Protein AF-A0A6B0S3B4-F1 (afdb_monomer_lite)

Radius of gyration: 22.49 Å; chains: 1; bounding box: 44×61×46 Å

Organism: NCBI:txid72004

Secondary structure (DSSP, 8-state):
-PPPPPPPPP---------------TT-TT-----TTHHHHHHHHHHHHS-HHHHHHHHHHHHHHHHHHHHHHHHHHHHHHHHT--

InterPro domains:
  IPR000558 Histone H2B [PR00621] (43-56)
  IPR000558 Histone H2B [PR00621] (56-69)
  IPR000558 Histone H2B [PTHR23428] (39-71)
  IPR000558 Histone H2B [SM00427] (28-71)
  IPR009072 Histone-fold [G3DSA:1.10.20.10] (15-73)
  IPR009072 Histone-fold [SSF47113] (8-72)

Sequence (86 aa):
MPEPAKSPPAPKKGSKKAVTKAQKKDGKKRKRSRKENYSVEIQTTVSLLLPGELAKHAVSKGTKAVTKYTSSRTLSQQYSRVYQTQ

Structure (mmCIF, N/CA/C/O backbone):
data_AF-A0A6B0S3B4-F1
#
_entry.id   AF-A0A6B0S3B4-F1
#
loop_
_atom_site.group_PDB
_atom_site.id
_atom_site.type_symbol
_atom_site.label_atom_id
_atom_site.label_alt_id
_atom_site.label_comp_id
_atom_site.label_asym_id
_atom_site.label_entity_id
_atom_site.label_seq_id
_atom_site.pdbx_PDB_ins_code
_atom_site.Cartn_x
_atom_site.Cartn_y
_atom_site.Cartn_z
_atom_site.occupancy
_atom_site.B_iso_or_equiv
_atom_site.auth_seq_id
_atom_site.auth_comp_id
_atom_site.auth_asym_id
_atom_site.auth_atom_id
_atom_site.pdbx_PDB_model_num
ATOM 1 N N . MET A 1 1 ? 2.090 -45.404 33.553 1.00 50.06 1 MET A N 1
ATOM 2 C CA . MET A 1 1 ? 2.397 -44.734 32.271 1.00 50.06 1 MET A CA 1
ATOM 3 C C . MET A 1 1 ? 1.422 -43.577 32.107 1.00 50.06 1 MET A C 1
ATOM 5 O O . MET A 1 1 ? 0.238 -43.832 32.286 1.00 50.06 1 MET A O 1
ATOM 9 N N . PRO A 1 2 ? 1.867 -42.334 31.869 1.00 65.00 2 PRO A N 1
ATOM 10 C CA . PRO A 1 2 ? 0.954 -41.222 31.610 1.00 65.00 2 PRO A CA 1
ATOM 11 C C . PRO A 1 2 ? 0.435 -41.278 30.163 1.00 65.00 2 PRO A C 1
ATOM 13 O O . PRO A 1 2 ? 1.199 -41.552 29.239 1.00 65.00 2 PRO A O 1
ATOM 16 N N . GLU A 1 3 ? -0.866 -41.053 29.978 1.00 58.50 3 GLU A N 1
ATOM 17 C CA . GLU A 1 3 ? -1.519 -41.002 28.663 1.00 58.50 3 GLU A CA 1
ATOM 18 C C . GLU A 1 3 ? -1.022 -39.806 27.820 1.00 58.50 3 GLU A C 1
ATOM 20 O O . GLU A 1 3 ? -0.686 -38.756 28.378 1.00 58.50 3 GLU A O 1
ATOM 25 N N . PRO A 1 4 ? -0.986 -39.915 26.476 1.00 65.69 4 PRO A N 1
ATOM 26 C CA . PRO A 1 4 ? -0.576 -38.815 25.612 1.00 65.69 4 PRO A CA 1
ATOM 27 C C . PRO A 1 4 ? -1.606 -37.676 25.638 1.00 65.69 4 PRO A C 1
ATOM 29 O O . PRO A 1 4 ? -2.806 -37.878 25.443 1.00 65.69 4 PRO A O 1
ATOM 32 N N . ALA A 1 5 ? -1.118 -36.456 25.866 1.00 63.28 5 ALA A N 1
ATOM 33 C CA . ALA A 1 5 ? -1.917 -35.239 25.911 1.00 63.28 5 ALA A CA 1
ATOM 34 C C . ALA A 1 5 ? -2.739 -35.043 24.623 1.00 63.28 5 ALA A C 1
ATOM 36 O O . ALA A 1 5 ? -2.202 -35.003 23.515 1.00 63.28 5 ALA A O 1
ATOM 37 N N . LYS A 1 6 ? -4.056 -34.867 24.779 1.00 64.19 6 LYS A N 1
ATOM 38 C CA . LYS A 1 6 ? -4.959 -34.439 23.703 1.00 64.19 6 LYS A CA 1
ATOM 39 C C . LYS A 1 6 ? -4.509 -33.068 23.186 1.00 64.19 6 LYS A C 1
ATOM 41 O O . LYS A 1 6 ? -4.457 -32.101 23.941 1.00 64.19 6 LYS A O 1
ATOM 46 N N . SER A 1 7 ? -4.201 -32.988 21.894 1.00 57.81 7 SER A N 1
ATOM 47 C CA . SER A 1 7 ? -3.903 -31.739 21.186 1.00 57.81 7 SER A CA 1
ATOM 48 C C . SER A 1 7 ? -5.033 -30.707 21.352 1.00 57.81 7 SER A C 1
ATOM 50 O O . SER A 1 7 ? -6.204 -31.106 21.362 1.00 57.81 7 SER A O 1
ATOM 52 N N . PRO A 1 8 ? -4.732 -29.394 21.418 1.00 65.44 8 PRO A N 1
ATOM 53 C CA . PRO A 1 8 ? -5.762 -28.363 21.500 1.00 65.44 8 PRO A CA 1
ATOM 54 C C . PRO A 1 8 ? -6.688 -28.413 20.270 1.00 65.44 8 PRO A C 1
ATOM 56 O O . PRO A 1 8 ? -6.217 -28.656 19.154 1.00 65.44 8 PRO A O 1
ATOM 59 N N . PRO A 1 9 ? -8.005 -28.199 20.442 1.00 56.59 9 PRO A N 1
ATOM 60 C CA . PRO A 1 9 ? -8.962 -28.279 19.346 1.00 56.59 9 PRO A CA 1
ATOM 61 C C . PRO A 1 9 ? -8.642 -27.237 18.267 1.00 56.59 9 PRO A C 1
ATOM 63 O O . PRO A 1 9 ? -8.493 -26.049 18.551 1.00 56.59 9 PRO A O 1
ATOM 66 N N . ALA A 1 10 ? -8.555 -27.694 17.015 1.00 65.00 10 ALA A N 1
ATOM 67 C CA . ALA A 1 10 ? -8.322 -26.844 15.853 1.00 65.00 10 ALA A CA 1
ATOM 68 C C . ALA A 1 10 ? -9.390 -25.731 15.749 1.00 65.00 10 ALA A C 1
ATOM 70 O O . ALA A 1 10 ? -10.573 -25.993 16.003 1.00 65.00 10 ALA A O 1
ATOM 71 N N . PRO A 1 11 ? -9.021 -24.499 15.344 1.00 59.97 11 PRO A N 1
ATOM 72 C CA . PRO A 1 11 ? -9.984 -23.419 15.180 1.00 59.97 11 PRO A CA 1
ATOM 73 C C . PRO A 1 11 ? -10.993 -23.797 14.090 1.00 59.97 11 PRO A C 1
ATOM 75 O O . PRO A 1 11 ? -10.655 -23.916 12.911 1.00 59.97 11 PRO A O 1
ATOM 78 N N . LYS A 1 12 ? -12.254 -24.007 14.488 1.00 64.25 12 LYS A N 1
ATOM 79 C CA . LYS A 1 12 ? -13.345 -24.300 13.555 1.00 64.25 12 LYS A CA 1
ATOM 80 C C . LYS A 1 12 ? -13.513 -23.114 12.605 1.00 64.25 12 LYS A C 1
ATOM 82 O O . LYS A 1 12 ? -13.741 -21.983 13.032 1.00 64.25 12 LYS A O 1
ATOM 87 N N . LYS A 1 13 ? -13.376 -23.394 11.307 1.00 62.22 13 LYS A N 1
ATOM 88 C CA . LYS A 1 13 ? -13.509 -22.442 10.201 1.00 62.22 13 LYS A CA 1
ATOM 89 C C . LYS A 1 13 ? -14.840 -21.698 10.328 1.00 62.22 13 LYS A C 1
ATOM 91 O O . LYS A 1 13 ? -15.904 -22.306 10.246 1.00 62.22 13 LYS A O 1
ATOM 96 N N . GLY A 1 14 ? -14.744 -20.394 10.585 1.00 59.69 14 GLY A N 1
ATOM 97 C CA . GLY A 1 14 ? -15.875 -19.527 10.889 1.00 59.69 14 GLY A CA 1
ATOM 98 C C . GLY A 1 14 ? -16.952 -19.582 9.813 1.00 59.69 14 GLY A C 1
ATOM 99 O O . GLY A 1 14 ? -16.673 -19.452 8.619 1.00 59.69 14 GLY A O 1
ATOM 100 N N . SER A 1 15 ? -18.188 -19.770 10.266 1.00 62.75 15 SER A N 1
ATOM 101 C CA . SER A 1 15 ? -19.403 -19.675 9.470 1.00 62.75 15 SER A CA 1
ATOM 102 C C . SER A 1 15 ? -19.374 -18.398 8.631 1.00 62.75 15 SER A C 1
ATOM 104 O O . SER A 1 15 ? -19.129 -17.309 9.157 1.00 62.75 15 SER A O 1
ATOM 106 N N . LYS A 1 16 ? -19.607 -18.531 7.319 1.00 66.19 16 LYS A N 1
ATOM 107 C CA . LYS A 1 16 ? -19.779 -17.397 6.403 1.00 66.19 16 LYS A CA 1
ATOM 108 C C . LYS A 1 16 ? -20.768 -16.417 7.044 1.00 66.19 16 LYS A C 1
ATOM 110 O O . LYS A 1 16 ? -21.926 -16.772 7.253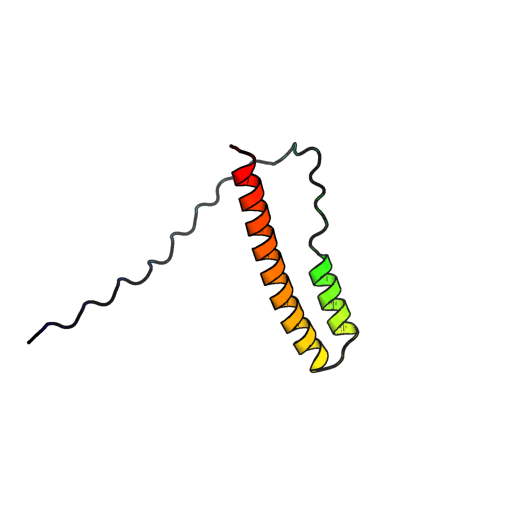 1.00 66.19 16 LYS A O 1
ATOM 115 N N . LYS A 1 17 ? -20.310 -15.211 7.401 1.00 65.38 17 LYS A N 1
ATOM 116 C CA . LYS A 1 17 ? -21.195 -14.163 7.923 1.00 65.38 17 LYS A CA 1
ATOM 117 C C . LYS A 1 17 ? -22.273 -13.887 6.876 1.00 65.38 17 LYS A C 1
ATOM 119 O O . LYS A 1 17 ? -21.948 -13.605 5.724 1.00 65.38 17 LYS A O 1
ATOM 124 N N . ALA A 1 18 ? -23.534 -13.987 7.286 1.00 59.50 18 ALA A N 1
ATOM 125 C CA . ALA A 1 18 ? -24.671 -13.599 6.468 1.00 59.50 18 ALA A CA 1
ATOM 126 C C . ALA A 1 18 ? -24.517 -12.131 6.041 1.00 59.50 18 ALA A C 1
ATOM 128 O O . ALA A 1 18 ? -24.202 -11.265 6.860 1.00 59.50 18 ALA A O 1
ATOM 129 N N . VAL A 1 19 ? -24.708 -11.864 4.749 1.00 51.38 19 VAL A N 1
ATOM 130 C CA . VAL A 1 19 ? -24.698 -10.510 4.189 1.00 51.38 19 VAL A CA 1
ATOM 131 C C . VAL A 1 19 ? -25.912 -9.770 4.742 1.00 51.38 19 VAL A C 1
ATOM 133 O O . VAL A 1 19 ? -27.048 -10.054 4.370 1.00 51.38 19 VAL A O 1
ATOM 136 N N . THR A 1 20 ? -25.685 -8.826 5.651 1.00 59.66 20 THR A N 1
ATOM 137 C CA . THR A 1 20 ? -26.718 -7.876 6.062 1.00 59.66 20 THR A CA 1
ATOM 138 C C . THR A 1 20 ? -26.925 -6.852 4.947 1.00 59.66 20 THR A C 1
ATOM 140 O O . THR A 1 20 ? -25.975 -6.375 4.323 1.00 59.66 20 THR A O 1
ATOM 143 N N . LYS A 1 21 ? -28.190 -6.525 4.665 1.00 61.03 21 LYS A N 1
ATOM 144 C CA . LYS A 1 21 ? -28.580 -5.543 3.648 1.00 61.03 21 LYS A CA 1
ATOM 145 C C . LYS A 1 21 ? -28.003 -4.180 4.046 1.00 61.03 21 LYS A C 1
ATOM 147 O O . LYS A 1 21 ? -28.378 -3.621 5.076 1.00 61.03 21 LYS A O 1
ATOM 152 N N . ALA A 1 22 ? -27.050 -3.675 3.266 1.00 61.66 22 ALA A N 1
ATOM 153 C CA . ALA A 1 22 ? -26.384 -2.410 3.541 1.00 61.66 22 ALA A CA 1
ATOM 154 C C . ALA A 1 22 ? -27.410 -1.266 3.550 1.00 61.66 22 ALA A C 1
ATOM 156 O O . ALA A 1 22 ? -28.054 -0.990 2.539 1.00 61.66 22 ALA A O 1
ATOM 157 N N . GLN A 1 23 ? -27.557 -0.591 4.692 1.00 53.41 23 GLN A N 1
ATOM 158 C CA . GLN A 1 23 ? -28.309 0.657 4.761 1.00 53.41 23 GLN A CA 1
ATOM 159 C C . GLN A 1 23 ? -27.611 1.690 3.870 1.00 53.41 23 GLN A C 1
ATOM 161 O O . GLN A 1 23 ? -26.422 1.981 4.042 1.00 53.41 23 GLN A O 1
ATOM 166 N N . LYS A 1 24 ? -28.354 2.224 2.899 1.00 56.12 24 LYS A N 1
ATOM 167 C CA . LYS A 1 24 ? -27.926 3.310 2.017 1.00 56.12 24 LYS A CA 1
ATOM 168 C C . LYS A 1 24 ? -27.507 4.491 2.901 1.00 56.12 24 LYS A C 1
ATOM 170 O O . LYS A 1 24 ? -28.334 5.070 3.598 1.00 56.12 24 LYS A O 1
ATOM 175 N N . LYS A 1 25 ? -26.213 4.832 2.925 1.00 57.91 25 LYS A N 1
ATOM 176 C CA . LYS A 1 25 ? -25.706 6.034 3.616 1.00 57.91 25 LYS A CA 1
ATOM 177 C C . LYS A 1 25 ? -25.963 7.280 2.768 1.00 57.91 25 LYS A C 1
ATOM 179 O O . LYS A 1 25 ? -25.039 8.031 2.466 1.00 57.91 25 LYS A O 1
ATOM 184 N N . ASP A 1 26 ? -27.216 7.492 2.391 1.00 57.75 26 ASP A N 1
ATOM 185 C CA . ASP A 1 26 ? -27.669 8.760 1.837 1.00 57.75 26 ASP A CA 1
ATOM 186 C C . ASP A 1 26 ? -27.806 9.736 3.014 1.00 57.75 26 ASP A C 1
ATOM 188 O O . ASP A 1 26 ? -28.724 9.631 3.820 1.00 57.75 26 ASP A O 1
ATOM 192 N N . GLY A 1 27 ? -26.823 10.628 3.185 1.00 57.94 27 GLY A N 1
ATOM 193 C CA . GLY A 1 27 ? -26.922 11.716 4.169 1.00 57.94 27 GLY A CA 1
ATOM 194 C C . GLY A 1 27 ? -25.653 12.114 4.926 1.00 57.94 27 GLY A C 1
ATOM 195 O O . GLY A 1 27 ? -25.736 12.931 5.841 1.00 57.94 27 GLY A O 1
ATOM 196 N N . LYS A 1 28 ? -24.454 11.609 4.592 1.00 62.91 28 LYS A N 1
ATOM 197 C CA . LYS A 1 28 ? -23.229 12.065 5.283 1.00 62.91 28 LYS A CA 1
ATOM 198 C C . LYS A 1 28 ? -22.665 13.354 4.674 1.00 62.91 28 LYS A C 1
ATOM 200 O O . LYS A 1 28 ? -21.691 13.329 3.923 1.00 62.91 28 LYS A O 1
ATOM 205 N N . LYS A 1 29 ? -23.255 14.493 5.053 1.00 64.06 29 LYS A N 1
ATOM 206 C CA . LYS A 1 29 ? -22.706 15.841 4.831 1.00 64.06 29 LYS A CA 1
ATOM 207 C C . LYS A 1 29 ? -21.277 15.886 5.404 1.00 64.06 29 LYS A C 1
ATOM 209 O O . LYS A 1 29 ? -21.074 15.754 6.606 1.00 64.06 29 LYS A O 1
ATOM 214 N N . ARG A 1 30 ? -20.294 16.022 4.503 1.00 64.50 30 ARG A N 1
ATOM 215 C CA . ARG A 1 30 ? -18.841 16.172 4.736 1.00 64.50 30 ARG A CA 1
ATOM 216 C C . ARG A 1 30 ? -18.106 14.975 5.364 1.00 64.50 30 ARG A C 1
ATOM 218 O O . ARG A 1 30 ? -17.555 15.060 6.457 1.00 64.50 30 ARG A O 1
ATOM 225 N N . LYS A 1 31 ? -17.912 13.903 4.590 1.00 62.12 31 LYS A N 1
ATOM 226 C CA . LYS A 1 31 ? -16.623 13.185 4.627 1.00 62.12 31 LYS A CA 1
ATOM 227 C C . LYS A 1 31 ? -15.757 13.741 3.496 1.00 62.12 31 LYS A C 1
ATOM 229 O O . LYS A 1 31 ? -16.083 13.526 2.336 1.00 62.12 31 LYS A O 1
ATOM 234 N N . ARG A 1 32 ? -14.644 14.420 3.804 1.00 63.47 32 ARG A N 1
ATOM 235 C CA . ARG A 1 32 ? -13.546 14.533 2.829 1.00 63.47 32 ARG A CA 1
ATOM 236 C C . ARG A 1 32 ? -12.956 13.129 2.702 1.00 63.47 32 ARG A C 1
ATOM 238 O O 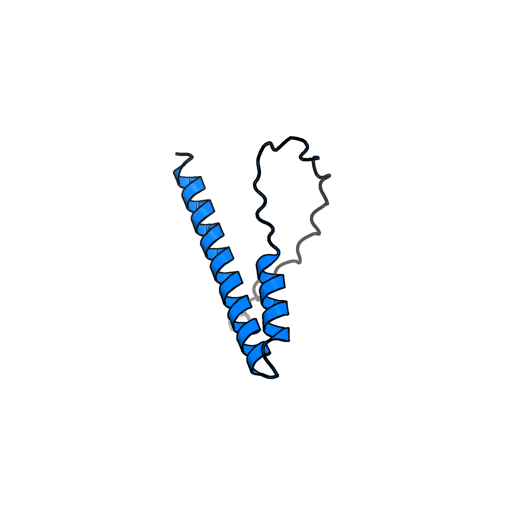. ARG A 1 32 ? -12.084 12.761 3.485 1.00 63.47 32 ARG A O 1
ATOM 245 N N . SER A 1 33 ? -13.484 12.301 1.800 1.00 57.03 33 SER A N 1
ATOM 246 C CA . SER A 1 33 ? -12.780 11.083 1.405 1.00 57.03 33 SER A CA 1
ATOM 247 C C . SER A 1 33 ? -11.547 11.538 0.635 1.00 57.03 33 SER A C 1
ATOM 249 O O . SER A 1 33 ? -11.621 11.866 -0.548 1.00 57.03 33 SER A O 1
ATOM 251 N N . ARG A 1 34 ? -10.414 11.651 1.329 1.00 66.06 34 ARG A N 1
ATOM 252 C CA . ARG A 1 34 ? -9.122 11.761 0.655 1.00 66.06 34 ARG A CA 1
ATOM 253 C C . ARG A 1 34 ? -9.012 10.528 -0.242 1.00 66.06 34 ARG A C 1
ATOM 255 O O . ARG A 1 34 ? -9.234 9.426 0.245 1.00 66.06 34 ARG A O 1
ATOM 262 N N . LYS A 1 35 ? -8.762 10.715 -1.538 1.00 61.78 35 LYS A N 1
ATOM 263 C CA . LYS A 1 35 ? -8.674 9.611 -2.500 1.00 61.78 35 LYS A CA 1
ATOM 264 C C . LYS A 1 35 ? -7.553 8.664 -2.035 1.00 61.78 35 LYS A C 1
ATOM 266 O O . LYS A 1 35 ? -6.389 9.053 -2.026 1.00 61.78 35 LYS A O 1
ATOM 271 N N . GLU A 1 36 ? -7.903 7.454 -1.600 1.00 65.19 36 GLU A N 1
ATOM 272 C CA . GLU A 1 36 ? -6.980 6.444 -1.042 1.00 65.19 36 GLU A CA 1
ATOM 273 C C . GLU A 1 36 ? -6.130 5.736 -2.123 1.00 65.19 36 GLU A C 1
ATOM 275 O O . GLU A 1 36 ? -5.601 4.658 -1.890 1.00 65.19 36 GLU A O 1
ATOM 280 N N . ASN A 1 37 ? -5.951 6.350 -3.300 1.00 76.25 37 ASN A N 1
ATOM 281 C CA . ASN A 1 37 ? -5.236 5.745 -4.433 1.00 76.25 37 ASN A CA 1
ATOM 282 C C . ASN A 1 37 ? -3.770 6.192 -4.560 1.00 76.25 37 ASN A C 1
ATOM 284 O O . ASN A 1 37 ? -3.035 5.628 -5.365 1.00 76.25 37 ASN A O 1
ATOM 288 N N . TYR A 1 38 ? -3.309 7.155 -3.752 1.00 86.88 38 TYR A N 1
ATOM 289 C CA . TYR A 1 38 ? -1.939 7.684 -3.848 1.00 86.88 38 TYR A CA 1
ATOM 290 C C . TYR A 1 38 ? -0.855 6.609 -3.701 1.00 86.88 38 TYR A C 1
ATOM 292 O O . TYR A 1 38 ? 0.157 6.666 -4.388 1.00 86.88 38 TYR A O 1
ATOM 300 N N . SER A 1 39 ? -1.041 5.614 -2.827 1.00 86.69 39 SER A N 1
ATOM 301 C CA . SER A 1 39 ? -0.058 4.533 -2.675 1.00 86.69 39 SER A CA 1
ATOM 302 C C . SER A 1 39 ? 0.056 3.666 -3.928 1.00 86.69 39 SER A C 1
ATOM 304 O O . SER A 1 39 ? 1.137 3.167 -4.217 1.00 86.69 39 SER A O 1
ATOM 306 N N . VAL A 1 40 ? -1.041 3.508 -4.673 1.00 89.81 40 VAL A N 1
ATOM 307 C CA . VAL A 1 40 ? -1.073 2.746 -5.927 1.00 89.81 40 VAL A CA 1
ATOM 308 C C . VAL A 1 40 ? -0.371 3.531 -7.031 1.00 89.81 40 VAL A C 1
ATOM 310 O O . VAL A 1 40 ? 0.479 2.979 -7.718 1.00 89.81 40 VAL A O 1
ATOM 313 N N . GLU A 1 41 ? -0.652 4.830 -7.147 1.00 93.19 41 GLU A N 1
ATOM 314 C CA . GLU A 1 41 ? 0.007 5.720 -8.115 1.00 93.19 41 GLU A CA 1
ATOM 315 C C . GLU A 1 41 ? 1.519 5.840 -7.855 1.00 93.19 41 GLU A C 1
ATOM 317 O O . GLU A 1 41 ? 2.330 5.830 -8.781 1.00 93.19 41 GLU A O 1
ATOM 322 N N . ILE A 1 42 ? 1.932 5.897 -6.586 1.00 93.00 42 ILE A N 1
ATOM 323 C CA . ILE A 1 42 ? 3.355 5.906 -6.221 1.00 93.00 42 ILE A CA 1
ATOM 324 C C . ILE A 1 42 ? 4.008 4.557 -6.546 1.00 93.00 42 ILE A C 1
ATOM 326 O O . ILE A 1 42 ? 5.125 4.512 -7.047 1.00 93.00 42 ILE A O 1
ATOM 330 N N . GLN A 1 43 ? 3.327 3.438 -6.301 1.00 94.38 43 GLN A N 1
ATOM 331 C CA . GLN A 1 43 ? 3.869 2.121 -6.629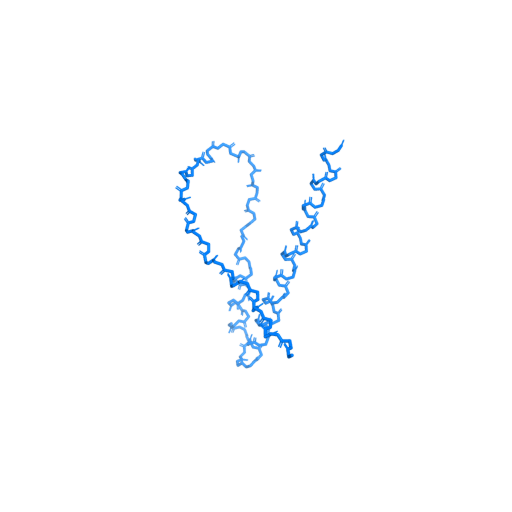 1.00 94.38 43 GLN A CA 1
ATOM 332 C C . GLN A 1 43 ? 4.080 1.953 -8.140 1.00 94.38 43 GLN A C 1
ATOM 334 O O . GLN A 1 43 ? 5.138 1.484 -8.558 1.00 94.38 43 GLN A O 1
ATOM 339 N N . THR A 1 44 ? 3.103 2.356 -8.957 1.00 94.38 44 THR A N 1
ATOM 340 C CA . THR A 1 44 ? 3.210 2.258 -10.418 1.00 94.38 44 THR A CA 1
ATOM 341 C C . THR A 1 44 ? 4.290 3.183 -10.965 1.00 94.38 44 THR A C 1
ATOM 343 O O . THR A 1 44 ? 5.095 2.749 -11.783 1.00 94.38 44 THR A O 1
ATOM 346 N N . THR A 1 45 ? 4.384 4.421 -10.473 1.00 95.81 45 THR A N 1
ATOM 347 C CA . THR A 1 45 ? 5.456 5.348 -10.876 1.00 95.81 45 THR A CA 1
ATOM 348 C C . THR A 1 45 ? 6.844 4.843 -10.485 1.00 95.81 45 THR A C 1
ATOM 350 O O . THR A 1 45 ? 7.763 4.935 -11.293 1.00 95.81 45 THR A O 1
ATOM 353 N N . VAL A 1 46 ? 7.009 4.232 -9.307 1.00 95.56 46 VAL A N 1
ATOM 354 C CA . VAL A 1 46 ? 8.279 3.609 -8.889 1.00 95.56 46 VAL A CA 1
ATOM 355 C C . VAL A 1 46 ? 8.675 2.462 -9.819 1.00 95.56 46 VAL A C 1
ATOM 357 O O . VAL A 1 46 ? 9.844 2.358 -10.184 1.00 95.56 46 VAL A O 1
ATOM 360 N N . SER A 1 47 ? 7.722 1.628 -10.241 1.00 93.19 47 SER A N 1
ATOM 361 C CA . SER A 1 47 ? 7.984 0.563 -11.218 1.00 93.19 47 SER A CA 1
ATOM 362 C C . SER A 1 47 ? 8.308 1.081 -12.622 1.00 93.19 47 SER A C 1
ATOM 364 O O . SER A 1 47 ? 8.989 0.383 -13.363 1.00 93.19 47 SER A O 1
ATOM 366 N N . LEU A 1 48 ? 7.843 2.279 -12.992 1.00 95.12 48 LEU A N 1
ATOM 367 C CA . LEU A 1 48 ? 8.182 2.916 -14.270 1.00 95.12 48 LEU A CA 1
ATOM 368 C C . LEU A 1 48 ? 9.546 3.624 -14.234 1.00 95.12 48 LEU A C 1
ATOM 370 O O . LEU A 1 48 ? 10.244 3.653 -15.242 1.00 95.12 48 LEU A O 1
ATOM 374 N N . LEU A 1 49 ? 9.925 4.198 -13.088 1.00 95.62 49 LEU A N 1
ATOM 375 C CA . LEU A 1 49 ? 11.165 4.966 -12.923 1.00 95.62 49 LEU A CA 1
ATOM 376 C C . LEU A 1 49 ? 12.387 4.097 -12.611 1.00 95.62 49 LEU A C 1
ATOM 378 O O . LEU A 1 49 ? 13.503 4.467 -12.972 1.00 95.62 49 LEU A O 1
ATOM 382 N N . LEU A 1 50 ? 12.205 2.980 -11.901 1.00 94.31 50 LEU A N 1
ATOM 383 C CA . LEU A 1 50 ? 13.309 2.138 -11.441 1.00 94.31 50 LEU A CA 1
ATOM 384 C C . LEU A 1 50 ? 13.373 0.822 -12.230 1.00 94.31 50 LEU A C 1
ATOM 386 O O . LEU A 1 50 ? 12.376 0.104 -12.298 1.00 94.31 50 LEU A O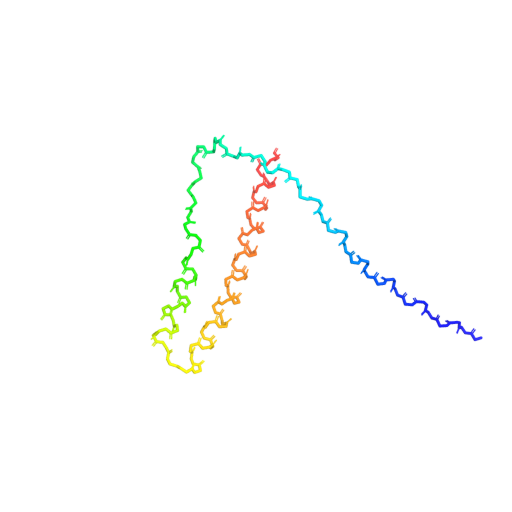 1
ATOM 390 N N . PRO A 1 51 ? 14.544 0.439 -12.767 1.00 93.06 51 PRO A N 1
ATOM 391 C CA . PRO A 1 51 ? 14.705 -0.841 -13.443 1.00 93.06 51 PRO A CA 1
ATOM 392 C C . PRO A 1 51 ? 15.006 -1.994 -12.469 1.00 93.06 51 PRO A C 1
ATOM 394 O O . PRO A 1 51 ? 15.649 -1.828 -11.428 1.00 93.06 51 PRO A O 1
ATOM 397 N N . GLY A 1 52 ? 14.588 -3.202 -12.858 1.00 92.69 52 GLY A N 1
ATOM 398 C CA . GLY A 1 52 ? 15.075 -4.465 -12.296 1.00 92.69 52 GLY A CA 1
ATOM 399 C C . GLY A 1 52 ? 14.841 -4.645 -10.792 1.00 92.69 52 GLY A C 1
ATOM 400 O O . GLY A 1 52 ? 13.727 -4.503 -10.286 1.00 92.69 52 GLY A O 1
ATOM 401 N N . GLU A 1 53 ? 15.899 -5.019 -10.070 1.00 92.06 53 GLU A N 1
ATOM 402 C CA . GLU A 1 53 ? 15.817 -5.419 -8.658 1.00 92.06 53 GLU A CA 1
ATOM 403 C C . GLU A 1 53 ? 15.531 -4.242 -7.710 1.00 92.06 53 GLU A C 1
ATOM 405 O O . GLU A 1 53 ? 14.909 -4.405 -6.657 1.00 92.06 53 GLU A O 1
ATOM 410 N N . LEU A 1 54 ? 15.899 -3.024 -8.118 1.00 94.12 54 LEU A N 1
ATOM 411 C CA . LEU A 1 54 ? 15.669 -1.811 -7.333 1.00 94.12 54 LEU A CA 1
ATOM 412 C C . LEU A 1 54 ? 14.175 -1.527 -7.157 1.00 94.12 54 LEU A C 1
ATOM 414 O O . LEU A 1 54 ? 13.738 -1.218 -6.046 1.00 94.12 54 LEU A O 1
ATOM 418 N N . ALA A 1 55 ? 13.379 -1.703 -8.217 1.00 94.62 55 ALA A N 1
ATOM 419 C CA . ALA A 1 55 ? 11.929 -1.540 -8.149 1.00 94.62 55 ALA A CA 1
ATOM 420 C C . ALA A 1 55 ? 11.299 -2.534 -7.167 1.00 94.62 55 ALA A C 1
ATOM 422 O O . ALA A 1 55 ? 10.508 -2.143 -6.309 1.00 94.62 55 ALA A O 1
ATOM 423 N N . LYS A 1 56 ? 11.693 -3.812 -7.224 1.00 94.56 56 LYS A N 1
ATOM 424 C CA . LYS A 1 56 ? 11.159 -4.854 -6.331 1.00 94.56 56 LYS A CA 1
ATOM 425 C C . LYS A 1 56 ? 11.456 -4.545 -4.865 1.00 94.56 56 LYS A C 1
ATOM 427 O O . LYS A 1 56 ? 10.575 -4.655 -4.009 1.00 94.56 56 LYS A O 1
ATOM 432 N N . HIS A 1 57 ? 12.680 -4.106 -4.574 1.00 96.38 57 HIS A N 1
ATOM 433 C CA . HIS A 1 57 ? 13.091 -3.731 -3.224 1.00 96.38 57 HIS A CA 1
ATOM 434 C C . HIS A 1 57 ? 12.357 -2.484 -2.720 1.00 96.38 57 HIS A C 1
ATOM 436 O O . HIS A 1 57 ? 11.888 -2.471 -1.577 1.00 96.38 57 HIS A O 1
ATOM 442 N N . ALA A 1 58 ? 12.231 -1.452 -3.557 1.00 95.06 58 ALA A N 1
ATOM 443 C CA . ALA A 1 58 ? 11.530 -0.218 -3.214 1.00 95.06 58 ALA A CA 1
ATOM 444 C C . ALA A 1 58 ? 10.043 -0.478 -2.935 1.00 95.06 58 ALA A C 1
ATOM 446 O O . ALA A 1 58 ? 9.533 -0.065 -1.892 1.00 95.06 58 ALA A O 1
ATOM 447 N N . VAL A 1 59 ? 9.376 -1.242 -3.804 1.00 94.06 59 VAL A N 1
ATOM 448 C CA . VAL A 1 59 ? 7.973 -1.641 -3.633 1.00 94.06 59 VAL A CA 1
ATOM 449 C C . VAL A 1 59 ? 7.795 -2.472 -2.359 1.00 94.06 59 VAL A C 1
ATOM 451 O O . VAL A 1 59 ? 6.946 -2.144 -1.534 1.00 94.06 59 VAL A O 1
ATOM 454 N N . SER A 1 60 ? 8.645 -3.478 -2.122 1.00 95.06 60 SER A N 1
ATOM 455 C CA . SER A 1 60 ? 8.585 -4.321 -0.915 1.00 95.06 60 SER A CA 1
ATOM 456 C C . SER A 1 60 ? 8.747 -3.518 0.385 1.00 95.06 60 SER A C 1
ATOM 458 O O . SER A 1 60 ? 7.999 -3.719 1.348 1.00 95.06 60 SER A O 1
ATOM 460 N N . LYS A 1 61 ? 9.690 -2.565 0.427 1.00 95.62 61 LYS A N 1
ATOM 461 C CA . LYS A 1 61 ? 9.868 -1.656 1.574 1.00 95.62 61 LYS A CA 1
ATOM 462 C C . LYS A 1 61 ? 8.674 -0.708 1.730 1.00 95.62 61 LYS A C 1
ATOM 464 O O . LYS A 1 61 ? 8.191 -0.524 2.849 1.00 95.62 61 LYS A O 1
ATOM 469 N N . GLY A 1 62 ? 8.175 -0.162 0.621 1.00 94.44 62 GLY A N 1
ATOM 470 C CA . GLY A 1 62 ? 7.026 0.739 0.584 1.00 94.44 62 GLY A CA 1
ATOM 471 C C . GLY A 1 62 ? 5.762 0.094 1.149 1.00 94.44 62 GLY A C 1
ATOM 472 O O . GLY A 1 62 ? 5.144 0.648 2.057 1.00 94.44 62 GLY A O 1
ATOM 473 N N . THR A 1 63 ? 5.419 -1.118 0.705 1.00 94.56 63 THR A N 1
ATOM 474 C CA . THR A 1 63 ? 4.237 -1.843 1.197 1.00 94.56 63 THR A CA 1
ATOM 475 C C . THR A 1 63 ? 4.312 -2.093 2.704 1.00 94.56 63 THR A C 1
ATOM 477 O O . THR A 1 63 ? 3.351 -1.822 3.422 1.00 94.56 63 THR A O 1
ATOM 480 N N . LYS A 1 64 ? 5.473 -2.525 3.219 1.00 95.00 64 LYS A N 1
ATOM 481 C CA . LYS A 1 64 ? 5.671 -2.749 4.664 1.00 95.00 64 LYS A CA 1
ATOM 482 C C . LYS A 1 64 ? 5.476 -1.468 5.478 1.00 95.00 64 LYS A C 1
ATOM 484 O O . LYS A 1 64 ? 4.873 -1.508 6.552 1.00 95.00 64 LYS A O 1
ATOM 489 N N . ALA A 1 65 ? 5.975 -0.337 4.982 1.00 93.00 65 ALA A N 1
ATOM 490 C CA . ALA A 1 65 ? 5.804 0.956 5.635 1.00 93.00 65 ALA A CA 1
ATOM 491 C C . ALA A 1 65 ? 4.332 1.402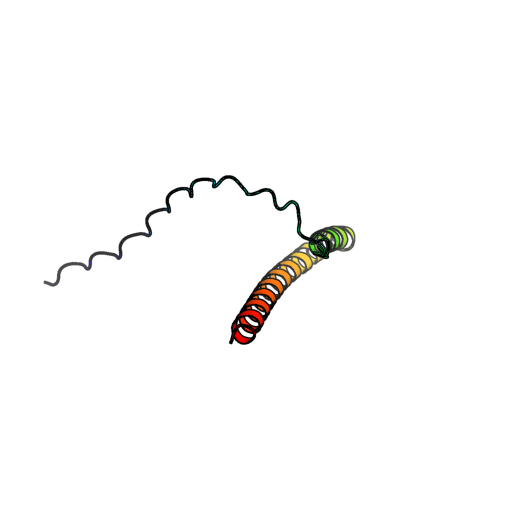 5.644 1.00 93.00 65 ALA A C 1
ATOM 493 O O . ALA A 1 65 ? 3.836 1.838 6.682 1.00 93.00 65 ALA A O 1
ATOM 494 N N . VAL A 1 66 ? 3.612 1.226 4.529 1.00 91.19 66 VAL A N 1
ATOM 495 C CA . VAL A 1 66 ? 2.182 1.567 4.413 1.00 91.19 66 VAL A CA 1
ATOM 496 C C . VAL A 1 66 ? 1.329 0.763 5.392 1.00 91.19 66 VAL A C 1
ATOM 498 O O . VAL A 1 66 ? 0.457 1.333 6.055 1.00 91.19 66 VAL A O 1
ATOM 501 N N . THR A 1 67 ? 1.598 -0.537 5.539 1.00 91.50 67 THR A N 1
ATOM 502 C CA . THR A 1 67 ? 0.892 -1.383 6.510 1.00 91.50 67 THR A CA 1
ATOM 503 C C . THR A 1 67 ? 1.109 -0.876 7.932 1.00 91.50 67 THR A C 1
ATOM 505 O O . THR A 1 67 ? 0.137 -0.630 8.643 1.00 91.50 67 THR A O 1
ATOM 508 N N . LYS A 1 68 ? 2.366 -0.628 8.328 1.00 93.12 68 LYS A N 1
ATOM 509 C CA . LYS A 1 68 ? 2.690 -0.097 9.662 1.00 93.12 68 LYS A CA 1
ATOM 510 C C . LYS A 1 68 ? 2.015 1.249 9.916 1.00 93.12 68 LYS A C 1
ATOM 512 O O . LYS A 1 68 ? 1.370 1.424 10.945 1.00 93.12 68 LYS A O 1
ATOM 517 N N . TYR A 1 69 ? 2.115 2.172 8.961 1.00 88.56 69 TYR A N 1
ATOM 518 C CA . TYR A 1 69 ? 1.523 3.503 9.069 1.00 88.56 69 TYR A CA 1
ATOM 519 C C . TYR A 1 69 ? 0.006 3.438 9.249 1.00 88.56 69 TYR A C 1
ATOM 521 O O . TYR A 1 69 ? -0.544 4.108 10.122 1.00 88.56 69 TYR A O 1
ATOM 529 N N . THR A 1 70 ? -0.669 2.603 8.459 1.00 87.38 70 THR A N 1
ATOM 530 C CA . THR A 1 70 ? -2.120 2.424 8.556 1.00 87.38 70 THR A CA 1
ATOM 531 C C . THR A 1 70 ? -2.503 1.861 9.921 1.00 87.38 70 THR A C 1
ATOM 533 O O . THR A 1 70 ? -3.363 2.436 10.587 1.00 87.38 70 THR A O 1
ATOM 536 N N . SER A 1 71 ? -1.819 0.813 10.389 1.00 81.69 71 SER A N 1
ATOM 537 C CA . SER A 1 71 ? -2.068 0.219 11.706 1.00 81.69 71 SER A CA 1
ATOM 538 C C . SER A 1 71 ? -1.866 1.224 12.846 1.00 81.69 71 SER A C 1
ATOM 540 O O . SER A 1 71 ? -2.782 1.433 13.645 1.00 81.69 71 SER A O 1
ATOM 542 N N . SER A 1 72 ? -0.733 1.931 12.892 1.00 79.38 72 SER A N 1
ATOM 543 C CA . SER A 1 72 ? -0.459 2.945 13.923 1.00 79.38 72 SER A CA 1
ATOM 544 C C . SER A 1 72 ? -1.465 4.097 13.884 1.00 79.38 72 SER A C 1
ATOM 546 O O . SER A 1 72 ? -1.936 4.560 14.922 1.00 79.38 72 SER A O 1
ATOM 548 N N . ARG A 1 73 ? -1.862 4.526 12.683 1.00 82.81 73 ARG A N 1
ATOM 549 C CA . ARG A 1 73 ? -2.846 5.593 12.495 1.00 82.81 73 ARG A CA 1
ATOM 550 C C . ARG A 1 73 ? -4.261 5.168 12.887 1.00 82.81 73 ARG A C 1
ATOM 552 O O . ARG A 1 73 ? -5.033 6.014 13.337 1.00 82.81 73 ARG A O 1
ATOM 559 N N . THR A 1 74 ? -4.623 3.895 12.732 1.00 77.00 74 THR A N 1
ATOM 560 C CA . THR A 1 74 ? -5.905 3.376 13.233 1.00 77.00 74 THR A CA 1
ATOM 561 C C . THR A 1 74 ? -5.922 3.257 14.750 1.00 77.00 74 THR A C 1
ATOM 563 O O . THR A 1 74 ? -6.902 3.670 15.361 1.00 77.00 74 THR A O 1
ATOM 566 N N . LEU A 1 75 ? -4.832 2.784 15.361 1.00 74.94 75 LEU A N 1
ATOM 567 C CA . LEU A 1 75 ? -4.719 2.659 16.816 1.00 74.94 75 LEU A CA 1
ATOM 568 C C . LEU A 1 75 ? -4.7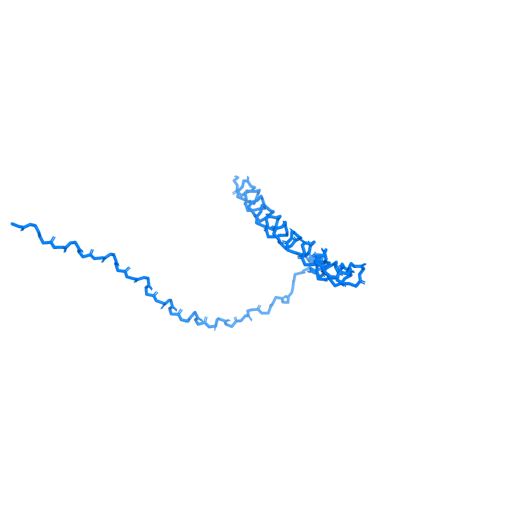61 4.026 17.501 1.00 74.94 75 LEU A C 1
ATOM 570 O O . LEU A 1 75 ? -5.530 4.216 18.436 1.00 74.94 75 LEU A O 1
ATOM 574 N N . SER A 1 76 ? -4.020 5.005 16.978 1.00 70.44 76 SER A N 1
ATOM 575 C CA . SER A 1 76 ? -4.060 6.382 17.480 1.00 70.44 76 SER A CA 1
ATOM 576 C C . SER A 1 76 ? -5.456 7.000 17.346 1.00 70.44 76 SER A C 1
ATOM 578 O O . SER A 1 76 ? -5.961 7.575 18.304 1.00 70.44 76 SER A O 1
ATOM 580 N N . GLN A 1 77 ? -6.130 6.823 16.203 1.00 74.69 77 GLN A N 1
ATOM 581 C CA . GLN A 1 77 ? -7.496 7.328 16.028 1.00 74.69 77 GLN A CA 1
ATOM 582 C C . GLN A 1 77 ? -8.508 6.649 16.955 1.00 74.69 77 GLN A C 1
ATOM 584 O O . GLN A 1 77 ? -9.426 7.311 17.430 1.00 74.69 77 GLN A O 1
ATOM 589 N N . GLN A 1 78 ? -8.373 5.343 17.198 1.00 71.62 78 GLN A N 1
ATOM 590 C CA . GLN A 1 78 ? -9.237 4.632 18.138 1.00 71.62 78 GLN A CA 1
ATOM 591 C C . GLN A 1 78 ? -8.995 5.095 19.571 1.00 71.62 78 GLN A C 1
ATOM 593 O O . GLN A 1 78 ? -9.965 5.401 20.254 1.00 71.62 78 GLN A O 1
ATOM 598 N N . TYR A 1 79 ? -7.734 5.232 19.986 1.00 76.31 79 TYR A N 1
ATOM 599 C CA . TYR A 1 79 ? -7.369 5.766 21.295 1.00 76.31 79 TYR A CA 1
ATOM 600 C C . TYR A 1 79 ? -7.959 7.169 21.482 1.00 76.31 79 TYR A C 1
ATOM 602 O O . TYR A 1 79 ? -8.812 7.354 22.339 1.00 76.31 79 TYR A O 1
ATOM 610 N N . SER A 1 80 ? -7.652 8.138 20.612 1.00 71.31 80 SER A N 1
ATOM 611 C CA . SER A 1 80 ? -8.217 9.495 20.719 1.00 71.31 80 SER A CA 1
ATOM 612 C C . SER A 1 80 ? -9.750 9.519 20.736 1.00 71.31 80 SER A C 1
ATOM 614 O O . SER A 1 80 ? -10.338 10.350 21.419 1.00 71.31 80 SER A O 1
ATOM 616 N N . ARG A 1 81 ? -10.414 8.594 20.031 1.00 73.94 81 ARG A N 1
ATOM 617 C CA . ARG A 1 81 ? -11.877 8.479 20.057 1.00 73.94 81 ARG A CA 1
ATOM 618 C C . ARG A 1 81 ? -12.412 7.948 21.386 1.00 73.94 81 ARG A C 1
ATOM 620 O O . ARG A 1 81 ? -13.472 8.396 21.797 1.00 73.94 81 ARG A O 1
ATOM 627 N N . VAL A 1 82 ? -11.702 7.023 22.030 1.00 70.94 82 VAL A N 1
ATOM 628 C CA . VAL A 1 82 ? -12.067 6.468 23.344 1.00 70.94 82 VAL A CA 1
ATOM 629 C C . VAL A 1 82 ? -11.913 7.520 24.448 1.00 70.94 82 VAL A C 1
ATOM 631 O O . VAL A 1 82 ? -12.804 7.658 25.279 1.00 70.94 82 VAL A O 1
ATOM 634 N N . TYR A 1 83 ? -10.839 8.316 24.428 1.00 69.50 83 TYR A N 1
ATOM 635 C CA . TYR A 1 83 ? -10.595 9.345 25.455 1.00 69.50 83 TYR A CA 1
ATOM 636 C C . TYR A 1 83 ? -11.466 10.598 25.313 1.00 69.50 83 TYR A C 1
ATOM 638 O O . TYR A 1 83 ? -11.543 11.385 26.246 1.00 69.50 83 TYR A O 1
ATOM 646 N N . GLN A 1 84 ? -12.119 10.793 24.167 1.00 64.44 84 GLN A N 1
ATOM 647 C CA . GLN A 1 84 ? -13.027 11.921 23.940 1.00 64.44 84 GLN A CA 1
ATOM 648 C C . GLN A 1 84 ? -14.500 11.580 24.232 1.00 64.44 84 GLN A C 1
ATOM 650 O O . GLN A 1 84 ? -15.360 12.448 24.125 1.00 64.44 84 GLN A O 1
ATOM 655 N N . THR A 1 85 ? -14.798 10.319 24.563 1.00 60.28 85 THR A N 1
ATOM 656 C CA . THR A 1 85 ? -16.135 9.849 24.973 1.00 60.28 85 THR A CA 1
ATOM 657 C C . THR A 1 85 ? -16.292 9.677 26.489 1.00 60.28 85 THR A C 1
ATOM 659 O O . THR A 1 85 ? -17.299 9.121 26.918 1.00 60.28 85 THR A O 1
ATOM 662 N N . GLN A 1 86 ? -15.314 10.139 27.271 1.00 55.12 86 GLN A N 1
ATOM 663 C CA . GLN A 1 86 ? -15.370 10.272 28.732 1.00 55.12 86 GLN A CA 1
ATOM 664 C C . GLN A 1 86 ? -15.681 11.727 29.082 1.00 55.12 86 GLN A C 1
ATOM 666 O O . GLN A 1 86 ? -16.438 11.936 30.051 1.00 55.12 86 GLN A O 1
#

pLDDT: mean 75.58, std 15.13, range [50.06, 96.38]

Foldseek 3Di:
DDDDDDDDDDPDDDDDPPDDDDDPPPPPDDDPPPPPCVLVVVLVVLPVPDDDPSSVVVNVVSVVVVVVVVVVVVVVVVVVVVVVVD